Protein AF-A0A855KRM6-F1 (afdb_monomer)

Nearest PDB structures (foldseek):
  4jnf-assembly1_A  TM=6.018E-01  e=4.214E+00  Escherichia coli K-12
  6ymh-assembly1_AAA  TM=3.438E-01  e=5.563E+00  Escherichia coli K-12

Radius of gyration: 12.78 Å; Cα contacts (8 Å, |Δi|>4): 133; chains: 1; bounding box: 30×26×31 Å

pLDDT: mean 87.88, std 9.04, range [53.09, 97.69]

Structure (mmCIF, N/CA/C/O backbone):
data_AF-A0A855KRM6-F1
#
_entry.id   AF-A0A855KRM6-F1
#
loop_
_atom_site.group_PDB
_atom_site.id
_atom_site.type_symbol
_atom_si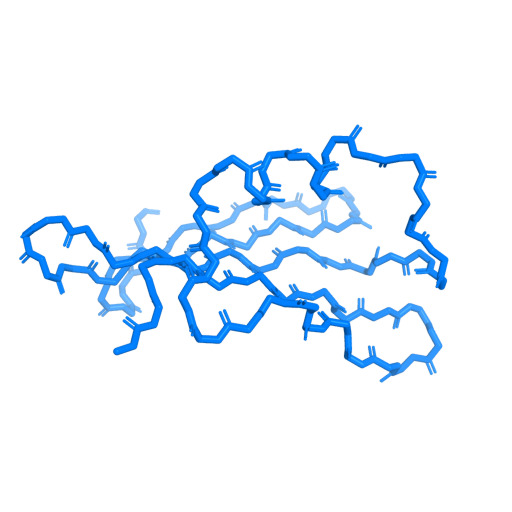te.label_atom_id
_atom_site.label_alt_id
_atom_site.label_comp_id
_atom_site.label_asym_id
_atom_site.label_entity_id
_atom_site.label_seq_id
_atom_site.pdbx_PDB_ins_code
_atom_site.Cartn_x
_atom_site.Cartn_y
_atom_site.Cartn_z
_atom_site.occupancy
_atom_site.B_iso_or_equiv
_atom_site.auth_seq_id
_atom_site.auth_comp_id
_atom_site.auth_asym_id
_atom_site.auth_atom_id
_atom_site.pdbx_PDB_model_num
ATOM 1 N N . MET A 1 1 ? -9.669 -7.122 9.689 1.00 53.09 1 MET A N 1
ATOM 2 C CA . MET A 1 1 ? -8.728 -6.742 8.613 1.00 53.09 1 MET A CA 1
ATOM 3 C C . MET A 1 1 ? -7.448 -6.250 9.268 1.00 53.09 1 MET A C 1
ATOM 5 O O . MET A 1 1 ? -7.571 -5.666 10.341 1.00 53.09 1 MET A O 1
ATOM 9 N N . PRO A 1 2 ? -6.262 -6.519 8.697 1.00 58.72 2 PRO A N 1
ATOM 10 C CA . PRO A 1 2 ? -5.015 -5.926 9.179 1.00 58.72 2 PRO A CA 1
ATOM 11 C C . PRO A 1 2 ? -5.113 -4.393 9.198 1.00 58.72 2 PRO A C 1
ATOM 13 O O . PRO A 1 2 ? -5.798 -3.796 8.365 1.00 58.72 2 PRO A O 1
ATOM 16 N N . ILE A 1 3 ? -4.466 -3.771 10.186 1.00 83.19 3 ILE A N 1
ATOM 17 C CA . ILE A 1 3 ? -4.514 -2.317 10.420 1.00 83.19 3 ILE A CA 1
ATOM 18 C C . ILE A 1 3 ? -3.864 -1.567 9.255 1.00 83.19 3 ILE A C 1
ATOM 20 O O . ILE A 1 3 ? -4.315 -0.479 8.905 1.00 83.19 3 ILE A O 1
ATOM 24 N N . ILE A 1 4 ? -2.855 -2.168 8.624 1.00 87.38 4 ILE A N 1
ATOM 25 C CA . ILE A 1 4 ? -2.155 -1.637 7.459 1.00 87.38 4 ILE A CA 1
ATOM 26 C C . ILE A 1 4 ? -2.067 -2.739 6.402 1.00 87.38 4 ILE A C 1
ATOM 28 O O . ILE A 1 4 ? -1.762 -3.883 6.721 1.00 87.38 4 ILE A O 1
ATOM 32 N N . THR A 1 5 ? -2.329 -2.390 5.145 1.00 89.44 5 THR A N 1
ATOM 33 C CA . THR A 1 5 ? -2.021 -3.234 3.980 1.00 89.44 5 THR A CA 1
ATOM 34 C C . THR A 1 5 ? -1.206 -2.434 2.982 1.00 89.44 5 THR A C 1
ATOM 36 O O . THR A 1 5 ? -1.378 -1.212 2.867 1.00 89.44 5 THR A O 1
ATOM 39 N N . LEU A 1 6 ? -0.328 -3.131 2.269 1.00 89.19 6 LEU A N 1
ATOM 40 C CA . LEU A 1 6 ? 0.572 -2.548 1.295 1.00 89.19 6 LEU A CA 1
ATOM 41 C C . LEU A 1 6 ? 0.501 -3.356 0.013 1.00 89.19 6 LEU A C 1
ATOM 43 O O . LEU A 1 6 ? 0.784 -4.544 0.01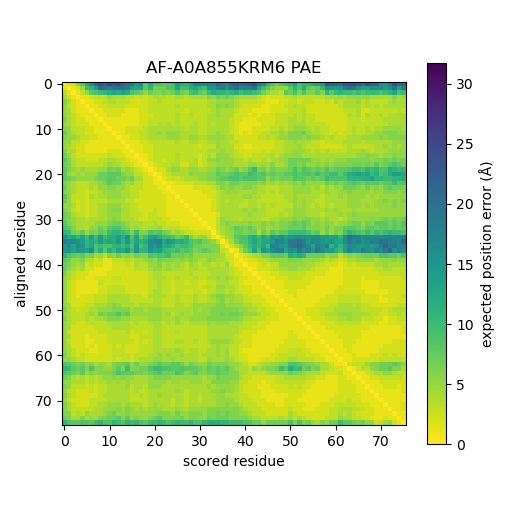4 1.00 89.19 6 LEU A O 1
ATOM 47 N N . ALA A 1 7 ? 0.159 -2.683 -1.075 1.00 91.44 7 ALA A N 1
ATOM 48 C CA . ALA A 1 7 ? 0.124 -3.291 -2.388 1.00 91.44 7 ALA A CA 1
ATOM 49 C C . ALA A 1 7 ? 0.945 -2.454 -3.366 1.00 91.44 7 ALA A C 1
ATOM 51 O O . ALA A 1 7 ? 0.823 -1.224 -3.404 1.00 91.44 7 ALA A O 1
ATOM 52 N N . ALA A 1 8 ? 1.746 -3.123 -4.185 1.00 91.00 8 ALA A N 1
ATOM 53 C CA . ALA A 1 8 ? 2.532 -2.493 -5.227 1.00 91.00 8 ALA A CA 1
ATOM 54 C C . ALA A 1 8 ? 2.394 -3.274 -6.544 1.00 91.00 8 ALA A C 1
ATOM 56 O O . ALA A 1 8 ? 2.905 -4.388 -6.660 1.00 91.00 8 ALA A O 1
ATOM 57 N N . PRO A 1 9 ? 1.702 -2.729 -7.559 1.00 91.75 9 PRO A N 1
ATOM 58 C CA . PRO A 1 9 ? 1.745 -3.305 -8.897 1.00 91.75 9 PRO A CA 1
ATOM 59 C C . PRO A 1 9 ? 3.135 -3.097 -9.504 1.00 91.75 9 PRO A C 1
ATOM 61 O O . PRO A 1 9 ? 3.644 -1.972 -9.541 1.00 91.75 9 PRO A O 1
ATOM 64 N N . LEU A 1 10 ? 3.745 -4.167 -9.996 1.00 92.25 10 LEU A N 1
ATOM 65 C CA . LEU A 1 10 ? 5.109 -4.186 -10.510 1.00 92.25 10 LEU A CA 1
ATOM 66 C C . LEU A 1 10 ? 5.149 -3.997 -12.030 1.00 92.25 10 LEU A C 1
ATOM 68 O O . LEU A 1 10 ? 4.172 -4.235 -12.741 1.00 92.25 10 LEU A O 1
ATOM 72 N N . VAL A 1 11 ? 6.306 -3.580 -12.551 1.00 92.12 11 VAL A N 1
ATOM 73 C CA . VAL A 1 11 ? 6.501 -3.328 -13.996 1.00 92.12 11 VAL A CA 1
ATOM 74 C C . VAL A 1 11 ? 6.289 -4.559 -14.885 1.00 92.12 11 VAL A C 1
ATOM 76 O O . VAL A 1 11 ? 6.046 -4.406 -16.078 1.00 92.12 11 VAL A O 1
ATOM 79 N N . ASN A 1 12 ? 6.376 -5.770 -14.331 1.00 91.94 12 ASN A N 1
ATOM 80 C CA . ASN A 1 12 ? 6.143 -7.021 -15.055 1.00 91.94 12 ASN A CA 1
ATOM 81 C C . ASN A 1 12 ? 4.668 -7.471 -15.046 1.00 91.94 12 ASN A C 1
ATOM 83 O O . ASN A 1 12 ? 4.360 -8.512 -15.617 1.00 91.94 12 ASN A O 1
ATOM 87 N N . GLY A 1 13 ? 3.770 -6.699 -14.426 1.00 92.19 13 GLY A N 1
ATOM 88 C CA . GLY A 1 13 ? 2.346 -7.015 -14.314 1.00 92.19 13 GLY A CA 1
ATOM 89 C C . GLY A 1 13 ? 1.956 -7.758 -13.035 1.00 92.19 13 GLY A C 1
ATOM 90 O O . GLY A 1 13 ? 0.760 -7.899 -12.779 1.00 92.19 13 GLY A O 1
ATOM 91 N N . ASP A 1 14 ? 2.922 -8.179 -12.215 1.00 93.06 14 ASP A N 1
ATOM 92 C CA . ASP A 1 14 ? 2.633 -8.827 -10.938 1.00 93.06 14 ASP A CA 1
ATOM 93 C C . ASP A 1 14 ? 2.084 -7.828 -9.912 1.00 93.06 14 ASP A C 1
ATOM 95 O O . ASP A 1 14 ? 2.383 -6.630 -9.941 1.00 93.06 14 ASP A O 1
ATOM 99 N N . LEU A 1 15 ? 1.298 -8.338 -8.963 1.00 91.69 15 LEU A N 1
ATOM 100 C CA . LEU A 1 15 ? 0.896 -7.600 -7.773 1.00 91.69 15 LEU A CA 1
ATOM 101 C C . LEU A 1 15 ? 1.724 -8.085 -6.587 1.00 91.69 15 LEU A C 1
ATOM 103 O O . LEU A 1 15 ? 1.617 -9.240 -6.182 1.00 91.69 15 LEU A O 1
ATOM 107 N N . TRP A 1 16 ? 2.516 -7.186 -6.017 1.00 89.19 16 TRP A N 1
ATOM 108 C CA . TRP A 1 16 ? 3.237 -7.443 -4.783 1.00 89.19 16 TRP A CA 1
ATOM 109 C C . TRP A 1 16 ? 2.395 -6.998 -3.584 1.00 89.19 16 TRP A C 1
ATOM 111 O O . TRP A 1 16 ? 2.137 -5.806 -3.420 1.00 89.19 16 TRP A O 1
ATOM 121 N N . ASP A 1 17 ? 1.947 -7.960 -2.777 1.00 89.38 17 ASP A N 1
ATOM 122 C CA . ASP A 1 17 ? 1.176 -7.766 -1.538 1.00 89.38 17 ASP A CA 1
ATOM 123 C C . ASP A 1 17 ? 1.771 -8.675 -0.446 1.00 89.38 17 ASP A C 1
ATOM 125 O O . ASP A 1 17 ? 1.322 -9.805 -0.254 1.00 89.38 17 ASP A O 1
ATOM 129 N N . PRO A 1 18 ? 2.888 -8.258 0.172 1.00 86.25 18 PRO A N 1
ATOM 130 C CA . PRO A 1 18 ? 3.726 -9.128 1.002 1.00 86.25 18 PRO A CA 1
ATOM 131 C C . PRO A 1 18 ? 3.284 -9.196 2.469 1.00 86.25 18 PRO A C 1
ATOM 133 O O . PRO A 1 18 ? 3.925 -9.885 3.260 1.00 86.25 18 PRO A O 1
ATOM 136 N N . LEU A 1 19 ? 2.268 -8.424 2.864 1.00 86.62 19 LEU A N 1
ATOM 137 C CA . LEU A 1 19 ? 1.876 -8.302 4.263 1.00 86.62 19 LEU A CA 1
ATOM 138 C C . LEU A 1 19 ? 0.718 -9.240 4.582 1.00 86.62 19 LEU A C 1
ATOM 140 O O . LEU A 1 19 ? -0.395 -9.081 4.084 1.00 86.62 19 LEU A O 1
ATOM 144 N N . ASP A 1 20 ? 0.969 -10.167 5.499 1.00 82.75 20 ASP A N 1
ATOM 145 C CA . ASP A 1 20 ? -0.062 -11.058 6.008 1.00 82.75 20 ASP A CA 1
ATOM 146 C C . ASP A 1 20 ? -1.032 -10.354 6.971 1.00 82.75 20 ASP A C 1
ATOM 148 O O . ASP A 1 20 ? -0.784 -9.276 7.531 1.00 82.75 20 ASP A O 1
ATOM 152 N N . ALA A 1 21 ? -2.168 -11.013 7.212 1.00 75.31 21 ALA A N 1
ATOM 153 C CA . ALA A 1 21 ? -3.148 -10.578 8.194 1.00 75.31 21 ALA A CA 1
ATOM 154 C C . ALA A 1 21 ? -2.539 -10.590 9.609 1.00 75.31 21 ALA A C 1
ATOM 156 O O . ALA A 1 21 ? -2.470 -11.630 10.257 1.00 75.31 21 ALA A O 1
ATOM 157 N N . GLY A 1 22 ? -2.139 -9.414 10.096 1.00 76.75 22 GLY A N 1
ATOM 158 C CA . GLY A 1 22 ? -1.542 -9.243 11.425 1.00 76.75 22 GLY A CA 1
ATOM 159 C C . GLY A 1 22 ? -0.168 -8.578 11.428 1.00 76.75 22 GLY A C 1
ATOM 160 O O . GLY A 1 22 ? 0.379 -8.399 12.511 1.00 76.75 22 GLY A O 1
ATOM 161 N N . ALA A 1 23 ? 0.361 -8.188 10.261 1.00 84.00 23 ALA A N 1
ATOM 162 C CA . ALA A 1 23 ? 1.592 -7.407 10.172 1.00 84.00 23 ALA A CA 1
ATOM 163 C C . ALA A 1 23 ? 1.560 -6.182 11.102 1.00 84.00 23 ALA A C 1
ATOM 165 O O . ALA A 1 23 ? 0.568 -5.441 11.165 1.00 84.00 23 ALA A O 1
ATOM 166 N N . SER A 1 24 ? 2.656 -5.981 11.827 1.00 85.56 24 SER A N 1
ATOM 167 C CA . SER A 1 24 ? 2.852 -4.833 12.702 1.00 85.56 24 SER A CA 1
ATOM 168 C C . SER A 1 24 ? 3.297 -3.603 11.907 1.00 85.56 24 SER A C 1
ATOM 170 O O . SER A 1 24 ? 3.763 -3.693 10.771 1.00 85.56 24 SER A O 1
ATOM 172 N N . CYS A 1 25 ? 3.203 -2.420 12.519 1.00 83.56 25 CYS A N 1
ATOM 173 C CA . CYS A 1 25 ? 3.785 -1.212 11.932 1.00 83.56 25 CYS A CA 1
ATOM 174 C C . CYS A 1 25 ? 5.309 -1.331 11.744 1.00 83.56 25 CYS A C 1
ATOM 176 O O . CYS A 1 25 ? 5.851 -0.711 10.834 1.00 83.56 25 CYS A O 1
ATOM 178 N N . GLU A 1 26 ? 5.994 -2.114 12.583 1.00 86.81 26 GLU A N 1
ATOM 179 C CA . GLU A 1 26 ? 7.434 -2.362 12.465 1.00 86.81 26 GLU A CA 1
ATOM 180 C C . GLU A 1 26 ? 7.753 -3.170 11.202 1.00 86.81 26 GLU A C 1
ATOM 182 O O . GLU A 1 26 ? 8.622 -2.759 10.435 1.00 86.81 26 GLU A O 1
ATOM 187 N N . ASP A 1 27 ? 6.983 -4.228 10.924 1.00 86.12 27 ASP A N 1
ATOM 188 C CA . ASP A 1 27 ? 7.128 -5.039 9.705 1.00 86.12 27 ASP A CA 1
ATOM 189 C C . ASP A 1 27 ? 6.956 -4.180 8.447 1.00 86.12 27 ASP A C 1
ATOM 191 O O . ASP A 1 27 ? 7.735 -4.277 7.500 1.00 86.12 27 ASP A O 1
ATOM 195 N N . VAL A 1 28 ? 5.966 -3.281 8.456 1.00 85.62 28 VAL A N 1
ATOM 196 C CA . VAL A 1 28 ? 5.713 -2.338 7.356 1.00 85.62 28 VAL A CA 1
ATOM 197 C C . VAL A 1 28 ? 6.914 -1.419 7.130 1.00 85.62 28 VAL A C 1
ATOM 199 O O . VAL A 1 28 ? 7.335 -1.227 5.990 1.00 85.62 28 VAL A O 1
ATOM 202 N N . VAL A 1 29 ? 7.463 -0.832 8.197 1.00 84.06 29 VAL A N 1
ATOM 203 C CA . VAL A 1 29 ? 8.608 0.087 8.099 1.00 84.06 29 VAL A CA 1
ATOM 204 C C . VAL A 1 29 ? 9.855 -0.652 7.625 1.00 84.06 29 VAL A C 1
ATOM 206 O O . VAL A 1 29 ? 10.527 -0.169 6.715 1.00 84.06 29 VAL A O 1
ATOM 209 N N . ALA A 1 30 ? 10.144 -1.822 8.197 1.00 85.69 30 ALA A N 1
ATOM 210 C CA . ALA A 1 30 ? 11.280 -2.651 7.805 1.00 85.69 30 ALA A CA 1
ATOM 211 C C . ALA A 1 30 ? 11.203 -3.059 6.327 1.00 85.69 30 ALA A C 1
ATOM 213 O O . ALA A 1 30 ? 12.211 -3.045 5.625 1.00 85.69 30 ALA A O 1
ATOM 214 N N . LEU A 1 31 ? 9.999 -3.367 5.847 1.00 84.44 31 LEU A N 1
ATOM 215 C CA . LEU A 1 31 ? 9.744 -3.737 4.465 1.00 84.44 31 LEU A CA 1
ATOM 216 C C . LEU A 1 31 ? 9.899 -2.555 3.492 1.00 84.44 31 LEU A C 1
ATOM 218 O O . LEU A 1 31 ? 10.615 -2.675 2.504 1.00 84.44 31 LEU A O 1
ATOM 222 N N . ILE A 1 32 ? 9.228 -1.422 3.743 1.00 79.06 32 ILE A N 1
ATOM 223 C CA . ILE A 1 32 ? 9.233 -0.257 2.833 1.00 79.06 32 ILE A CA 1
ATOM 224 C C . ILE A 1 32 ? 10.620 0.378 2.747 1.00 79.06 32 ILE A C 1
ATOM 226 O O . ILE A 1 32 ? 11.037 0.817 1.677 1.00 79.06 32 ILE A O 1
ATOM 230 N N . CYS A 1 33 ? 11.311 0.466 3.881 1.00 80.81 33 CYS A N 1
ATOM 231 C CA . CYS A 1 33 ? 12.647 1.045 3.962 1.00 80.81 33 CYS A CA 1
ATOM 232 C C . CYS A 1 33 ? 13.752 0.010 3.687 1.00 80.81 33 CYS A C 1
ATOM 234 O O . CYS A 1 33 ? 14.931 0.349 3.784 1.00 80.81 33 CYS A O 1
ATOM 236 N N . GLY A 1 34 ? 13.378 -1.239 3.392 1.00 79.06 34 GLY A N 1
ATOM 237 C CA . GLY A 1 34 ? 14.286 -2.328 3.053 1.00 79.06 34 GLY A CA 1
ATOM 238 C C . GLY A 1 34 ? 14.780 -2.261 1.605 1.00 79.06 34 GLY A C 1
ATOM 239 O O . GLY A 1 34 ? 14.155 -1.660 0.736 1.00 79.06 34 GLY A O 1
ATOM 240 N N . ASP A 1 35 ? 15.923 -2.895 1.349 1.00 64.75 35 ASP A N 1
ATOM 241 C CA . ASP A 1 35 ? 16.725 -2.714 0.126 1.00 64.75 35 ASP A CA 1
ATOM 242 C C . ASP A 1 35 ? 16.264 -3.549 -1.092 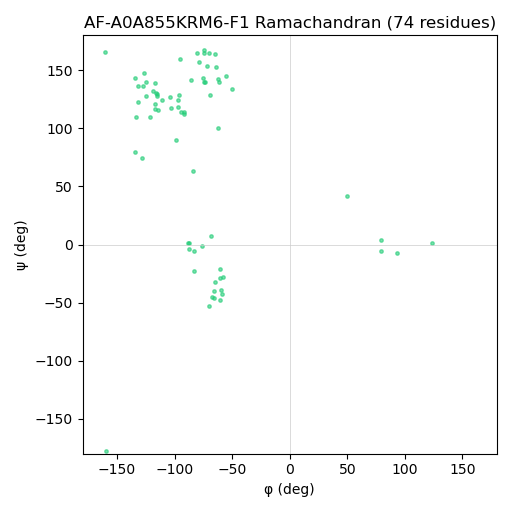1.00 64.75 35 ASP A C 1
ATOM 244 O O . ASP A 1 35 ? 16.808 -3.391 -2.180 1.00 64.75 35 ASP A O 1
ATOM 248 N N . ASP A 1 36 ? 15.272 -4.444 -0.970 1.00 64.25 36 ASP A N 1
ATOM 249 C CA . ASP A 1 36 ? 14.999 -5.426 -2.038 1.00 64.25 36 ASP A CA 1
ATOM 250 C C . ASP A 1 36 ? 13.537 -5.486 -2.510 1.00 64.25 36 ASP A C 1
ATOM 252 O O . ASP A 1 36 ? 12.801 -6.435 -2.240 1.00 64.25 36 ASP A O 1
ATOM 256 N N . LEU A 1 37 ? 13.130 -4.473 -3.284 1.00 64.38 37 LEU A N 1
ATOM 257 C CA . LEU A 1 37 ? 11.929 -4.529 -4.125 1.00 64.38 37 LEU A CA 1
ATOM 258 C C . LEU A 1 37 ? 12.322 -4.844 -5.576 1.00 64.38 37 LEU A C 1
ATOM 260 O O . LEU A 1 37 ? 12.570 -3.941 -6.378 1.00 64.38 37 LEU A O 1
ATOM 264 N N . ARG A 1 38 ? 12.385 -6.130 -5.939 1.00 72.00 38 ARG A N 1
ATOM 265 C CA . ARG A 1 38 ? 12.550 -6.581 -7.334 1.00 72.00 38 ARG A CA 1
ATOM 266 C C . ARG A 1 38 ? 11.347 -7.424 -7.767 1.00 72.00 38 ARG A C 1
ATOM 268 O O . ARG A 1 38 ? 11.045 -8.390 -7.067 1.00 72.00 38 ARG A O 1
ATOM 275 N N . PRO A 1 39 ? 10.739 -7.183 -8.950 1.00 80.00 39 PRO A N 1
ATOM 276 C CA . PRO A 1 39 ? 10.869 -6.038 -9.878 1.00 80.00 39 PRO A CA 1
ATOM 277 C C . PRO A 1 39 ? 10.382 -4.677 -9.329 1.00 80.00 39 PRO A C 1
ATOM 279 O O . PRO A 1 39 ? 9.627 -4.656 -8.362 1.00 80.00 39 PRO A O 1
ATOM 282 N N . PRO A 1 40 ? 10.749 -3.535 -9.955 1.00 85.44 40 PRO A N 1
ATOM 283 C CA . PRO A 1 40 ? 10.350 -2.214 -9.470 1.00 85.44 40 PRO A CA 1
ATOM 284 C C . PRO A 1 40 ? 8.825 -2.000 -9.442 1.00 85.44 40 PRO A C 1
ATOM 286 O O . PRO A 1 40 ? 8.135 -2.358 -10.407 1.00 85.44 40 PRO A O 1
ATOM 289 N N . PRO A 1 41 ? 8.287 -1.352 -8.396 1.00 88.19 41 PRO A N 1
ATOM 290 C CA . PRO A 1 41 ? 6.877 -0.993 -8.329 1.00 88.19 41 PRO A CA 1
ATOM 291 C C . PRO A 1 41 ? 6.546 0.196 -9.244 1.00 88.19 41 PRO A C 1
ATOM 293 O O . PRO A 1 41 ? 7.291 1.171 -9.322 1.00 88.19 41 PRO A O 1
ATOM 296 N N . THR A 1 42 ? 5.395 0.150 -9.916 1.00 92.81 42 THR A N 1
ATOM 297 C CA . THR A 1 42 ? 4.834 1.263 -10.715 1.00 92.81 42 THR A CA 1
ATOM 298 C C . THR A 1 42 ? 4.056 2.264 -9.857 1.00 92.81 42 THR A C 1
ATOM 300 O O . THR A 1 42 ? 3.888 3.429 -10.221 1.00 92.81 42 THR A O 1
ATOM 303 N N . SER A 1 43 ? 3.576 1.821 -8.698 1.00 92.31 43 SER A N 1
ATOM 304 C CA . SER A 1 43 ? 2.960 2.656 -7.672 1.00 92.31 43 SER A CA 1
ATOM 305 C C . SER A 1 43 ? 2.967 1.934 -6.329 1.0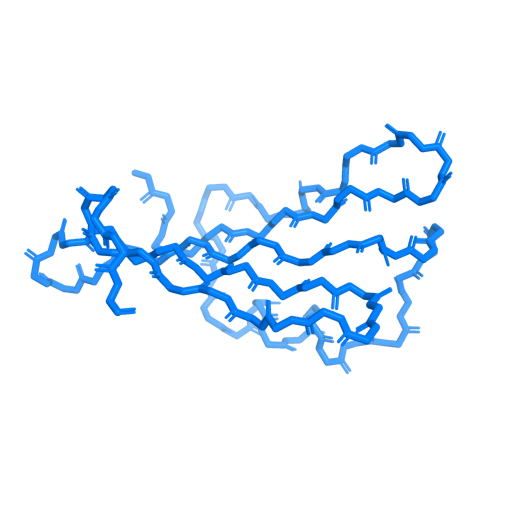0 92.31 43 SER A C 1
ATOM 307 O O . SER A 1 43 ? 3.180 0.725 -6.269 1.00 92.31 43 SER A O 1
ATOM 309 N N . LEU A 1 44 ? 2.710 2.689 -5.268 1.00 91.12 44 LEU A N 1
ATOM 310 C CA . LEU A 1 44 ? 2.468 2.182 -3.929 1.00 91.12 44 LEU A CA 1
ATOM 311 C C . LEU A 1 44 ? 1.045 2.537 -3.505 1.00 91.12 44 LEU A C 1
ATOM 313 O O . LEU A 1 44 ? 0.636 3.698 -3.606 1.00 91.12 44 LEU A O 1
ATOM 317 N N . VAL A 1 45 ? 0.303 1.550 -3.014 1.00 93.38 45 VAL A N 1
ATOM 318 C CA . VAL A 1 45 ? -1.003 1.739 -2.383 1.00 93.38 45 VAL A CA 1
ATOM 319 C C . VAL A 1 45 ? -0.898 1.293 -0.936 1.00 93.38 45 VAL A C 1
ATOM 321 O O . VAL A 1 45 ? -0.665 0.120 -0.656 1.00 93.38 45 VAL A O 1
ATOM 324 N N . ILE A 1 46 ? -1.097 2.237 -0.022 1.00 92.25 46 ILE A N 1
ATOM 325 C CA . ILE A 1 46 ? -1.115 1.992 1.417 1.00 92.25 46 ILE A CA 1
ATOM 326 C C . ILE A 1 46 ? -2.548 2.188 1.887 1.00 92.25 46 ILE A C 1
ATOM 328 O O . ILE A 1 46 ? -3.128 3.256 1.673 1.00 92.25 46 ILE A O 1
ATOM 332 N N . LYS A 1 47 ? -3.121 1.178 2.540 1.00 92.81 47 LYS A N 1
ATOM 333 C CA . LYS A 1 47 ? -4.413 1.322 3.216 1.00 92.81 47 LYS A CA 1
ATOM 334 C C . LYS A 1 47 ? -4.232 1.153 4.708 1.00 92.81 47 LYS A C 1
ATOM 336 O O . LYS A 1 47 ? -3.650 0.163 5.138 1.00 92.81 47 LYS A O 1
ATOM 341 N N . VAL A 1 48 ? -4.766 2.098 5.470 1.00 91.62 48 VAL A N 1
ATOM 342 C CA . VAL A 1 48 ? -4.699 2.128 6.930 1.00 91.62 48 VAL A CA 1
ATOM 343 C C . VAL A 1 48 ? -6.109 2.217 7.493 1.00 91.62 48 VAL A C 1
ATOM 345 O O . VAL A 1 48 ? -6.870 3.106 7.114 1.00 91.62 48 VAL A O 1
ATOM 348 N N . THR A 1 49 ? -6.449 1.319 8.413 1.00 91.69 49 THR A N 1
ATOM 349 C CA . THR A 1 49 ? -7.641 1.456 9.256 1.00 91.69 49 THR A CA 1
ATOM 350 C C . THR A 1 49 ? -7.230 2.167 10.539 1.00 91.69 49 THR A C 1
ATOM 352 O O . THR A 1 49 ? -6.429 1.641 11.306 1.00 91.69 49 THR A O 1
ATOM 355 N N . THR A 1 50 ? -7.733 3.377 10.764 1.00 89.94 50 THR A N 1
ATOM 356 C CA . THR A 1 50 ? -7.404 4.165 11.962 1.00 89.94 50 THR A CA 1
ATOM 357 C C . THR A 1 50 ? -8.105 3.615 13.206 1.00 89.94 50 THR A C 1
ATOM 359 O O . THR A 1 50 ? -9.068 2.858 13.106 1.00 89.94 50 THR A O 1
ATOM 362 N N . GLU A 1 51 ? -7.702 4.071 14.395 1.00 87.62 51 GLU A N 1
ATOM 363 C CA . GLU A 1 51 ? -8.401 3.758 15.656 1.00 87.62 51 GLU A CA 1
ATOM 364 C C . GLU A 1 51 ? -9.874 4.198 15.648 1.00 87.62 51 GLU A C 1
ATOM 366 O O . GLU A 1 51 ? -10.723 3.585 16.287 1.00 87.62 51 GLU A O 1
ATOM 371 N N . SER A 1 52 ? -10.198 5.239 14.874 1.00 90.88 52 SER A N 1
ATOM 372 C CA . SER A 1 52 ? -11.578 5.686 14.652 1.00 90.88 52 SER A CA 1
ATOM 373 C C . SER A 1 52 ? -12.373 4.805 13.679 1.00 90.88 52 SER A C 1
ATOM 375 O O . SER A 1 52 ? -13.538 5.096 13.417 1.00 90.88 52 SER A O 1
ATOM 377 N N . GLY A 1 53 ? -11.760 3.758 13.121 1.00 91.19 53 GLY A N 1
ATOM 378 C CA . GLY A 1 53 ? -12.365 2.844 12.154 1.00 91.19 53 GLY A CA 1
ATOM 379 C C . GLY A 1 53 ? -12.430 3.377 10.722 1.00 91.19 53 GLY A C 1
ATOM 380 O O . GLY A 1 53 ? -12.978 2.697 9.857 1.00 91.19 53 GLY A O 1
ATOM 381 N N . LYS A 1 54 ? -11.880 4.568 10.447 1.00 92.88 54 LYS A N 1
ATOM 382 C CA . LYS A 1 54 ? -11.850 5.134 9.092 1.00 92.88 54 LYS A CA 1
ATOM 383 C C . LYS A 1 54 ? -10.799 4.442 8.239 1.00 92.88 54 LYS A C 1
ATOM 385 O O . LYS A 1 54 ? -9.699 4.157 8.714 1.00 92.88 54 LYS A O 1
ATOM 390 N N . LEU A 1 55 ? -11.116 4.252 6.961 1.00 94.69 55 LEU A N 1
ATOM 391 C CA . LEU A 1 55 ? -10.175 3.725 5.981 1.00 94.69 55 LEU A CA 1
ATOM 392 C C . LEU A 1 55 ? -9.483 4.877 5.255 1.00 94.69 55 LEU A C 1
ATOM 394 O O . LEU A 1 55 ? -10.108 5.608 4.485 1.00 94.69 55 LEU A O 1
ATOM 398 N N . VAL A 1 56 ? -8.180 5.007 5.471 1.00 95.50 56 VAL A N 1
ATOM 399 C CA . VAL A 1 56 ? -7.310 5.917 4.727 1.00 95.50 56 VAL A CA 1
ATOM 400 C C . VAL A 1 56 ? -6.621 5.129 3.622 1.00 95.50 56 VAL A C 1
ATOM 402 O O . VAL A 1 56 ? -5.953 4.138 3.894 1.00 95.50 56 VAL A O 1
ATOM 405 N N . GLU A 1 57 ? -6.760 5.571 2.378 1.00 96.00 57 GLU A N 1
ATOM 406 C CA . GLU A 1 57 ? -6.047 5.027 1.224 1.00 96.00 57 GLU A CA 1
ATOM 407 C C . GLU A 1 57 ? -5.112 6.099 0.665 1.00 96.00 57 GLU A C 1
ATOM 409 O O . GLU A 1 57 ? -5.562 7.135 0.173 1.00 96.00 57 GLU A O 1
ATOM 414 N N . LEU A 1 58 ? -3.809 5.844 0.731 1.00 95.69 58 LEU A N 1
ATOM 415 C CA . LEU A 1 58 ? -2.765 6.661 0.128 1.00 95.69 58 LEU A CA 1
ATOM 416 C C . LEU A 1 58 ? -2.259 5.957 -1.130 1.00 95.69 58 LEU A C 1
ATOM 418 O O . LEU A 1 58 ? -1.855 4.796 -1.083 1.00 95.69 58 LEU A O 1
ATOM 422 N N . ARG A 1 59 ? -2.260 6.668 -2.257 1.00 95.44 59 ARG A N 1
ATOM 423 C CA . ARG A 1 59 ? -1.654 6.203 -3.509 1.00 95.44 59 ARG A CA 1
ATOM 424 C C . ARG A 1 59 ? -0.496 7.105 -3.886 1.00 95.44 59 ARG A C 1
ATOM 426 O O . ARG A 1 59 ? -0.677 8.319 -3.992 1.00 95.44 59 ARG A O 1
ATOM 433 N N . ILE A 1 60 ? 0.661 6.507 -4.135 1.00 95.00 60 ILE A N 1
ATOM 434 C CA . ILE A 1 60 ? 1.879 7.196 -4.560 1.00 95.00 60 ILE A CA 1
ATOM 435 C C . ILE A 1 60 ? 2.303 6.601 -5.907 1.00 95.00 60 ILE A C 1
ATOM 437 O O . 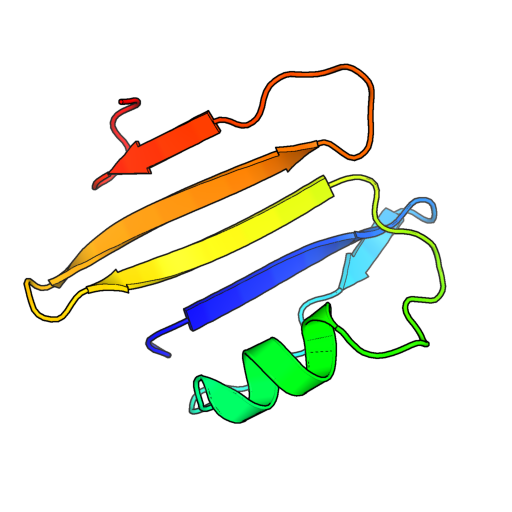ILE A 1 60 ? 2.697 5.436 -5.956 1.00 95.00 60 ILE A O 1
ATOM 441 N N . PRO A 1 61 ? 2.195 7.340 -7.021 1.00 95.12 61 PRO A N 1
ATOM 442 C CA . PRO A 1 61 ? 2.677 6.847 -8.305 1.00 95.12 61 PRO A CA 1
ATOM 443 C C . PRO A 1 61 ? 4.212 6.886 -8.357 1.00 95.12 61 PRO A C 1
ATOM 445 O O . PRO A 1 61 ? 4.813 7.875 -7.946 1.00 95.12 61 PRO A O 1
ATOM 448 N N . ASN A 1 62 ? 4.852 5.860 -8.931 1.00 91.50 62 ASN A N 1
ATOM 449 C CA . ASN A 1 62 ? 6.286 5.891 -9.247 1.00 91.50 62 ASN A CA 1
ATOM 450 C C . ASN A 1 62 ? 6.508 6.585 -10.603 1.00 91.50 62 ASN A C 1
ATOM 452 O O . ASN A 1 62 ? 6.873 5.977 -11.606 1.00 91.50 62 ASN A O 1
ATOM 456 N N . SER A 1 63 ? 6.143 7.863 -10.660 1.00 91.25 63 SER A N 1
ATOM 457 C CA . SER A 1 63 ? 6.270 8.732 -11.832 1.00 91.25 63 SER A CA 1
ATOM 458 C C . SER A 1 63 ? 6.231 10.196 -11.382 1.00 91.25 63 SER A C 1
ATOM 460 O O . SER A 1 63 ? 6.076 10.477 -10.198 1.00 91.25 63 SER A O 1
ATOM 462 N N . GLY A 1 64 ? 6.283 11.151 -12.316 1.00 90.88 64 GLY A N 1
ATOM 463 C CA . GLY A 1 64 ? 6.066 12.575 -12.011 1.00 90.88 64 GLY A CA 1
ATOM 464 C C . GLY A 1 64 ? 4.631 12.949 -11.591 1.00 90.88 64 GLY A C 1
ATOM 465 O O . GLY A 1 64 ? 4.315 14.134 -11.500 1.00 90.88 64 GLY A O 1
ATOM 466 N N . GLY A 1 65 ? 3.738 11.971 -11.394 1.00 93.25 65 GLY A N 1
ATOM 467 C CA . GLY A 1 65 ? 2.365 12.189 -10.939 1.00 93.25 65 GLY A CA 1
ATOM 468 C C . GLY A 1 65 ? 2.265 12.641 -9.477 1.00 93.25 65 GLY A C 1
ATOM 469 O O . GLY A 1 65 ? 3.200 12.515 -8.692 1.00 93.25 65 GLY A O 1
ATOM 470 N N . LYS A 1 66 ? 1.092 13.156 -9.090 1.00 95.88 66 LYS A N 1
ATOM 471 C CA . LYS A 1 66 ? 0.811 13.552 -7.700 1.00 95.88 66 LYS A CA 1
ATOM 472 C C . LYS A 1 66 ? 0.319 12.359 -6.886 1.00 95.88 66 LYS A C 1
ATOM 474 O O . LYS A 1 66 ? -0.486 11.566 -7.375 1.00 95.88 66 LYS A O 1
ATOM 479 N N . ALA A 1 67 ? 0.750 12.281 -5.630 1.00 96.62 67 ALA A N 1
ATOM 480 C CA . ALA A 1 67 ? 0.124 11.397 -4.657 1.00 96.62 67 ALA A CA 1
ATOM 481 C C . ALA A 1 67 ? -1.335 11.818 -4.404 1.00 96.62 67 ALA A C 1
ATOM 483 O O . ALA A 1 67 ? -1.690 12.990 -4.546 1.00 96.62 67 ALA A O 1
ATOM 484 N N . SER A 1 68 ? -2.175 10.860 -4.020 1.00 96.81 68 SER A N 1
ATOM 485 C CA . SER A 1 68 ? -3.581 11.106 -3.687 1.00 96.81 68 SER A CA 1
ATOM 486 C C . SER A 1 68 ? -3.976 10.388 -2.408 1.00 96.81 68 SER A C 1
ATOM 488 O O . SER A 1 68 ? -3.569 9.243 -2.202 1.00 96.81 68 SER A O 1
ATOM 490 N N . VAL A 1 69 ? -4.825 11.029 -1.608 1.00 97.56 69 VAL A N 1
ATOM 491 C CA . VAL A 1 69 ? -5.391 10.460 -0.383 1.00 97.56 69 VAL A CA 1
ATOM 492 C C . VAL A 1 69 ? -6.901 10.347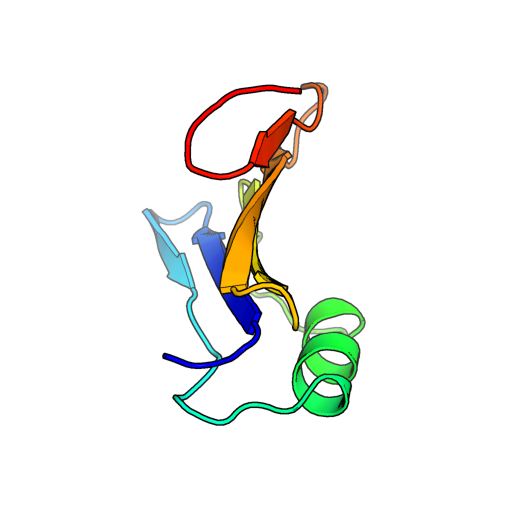 -0.528 1.00 97.56 69 VAL A C 1
ATOM 494 O O . VAL A 1 69 ? -7.556 11.255 -1.043 1.00 97.56 69 VAL A O 1
ATOM 497 N N . ARG A 1 70 ? -7.456 9.234 -0.053 1.00 97.69 70 ARG A N 1
ATOM 498 C CA . ARG A 1 70 ? -8.893 9.055 0.142 1.00 97.69 70 ARG A CA 1
ATOM 499 C C . ARG A 1 70 ? -9.179 8.649 1.579 1.00 97.69 70 ARG A C 1
ATOM 501 O O . ARG A 1 70 ? -8.468 7.817 2.130 1.00 97.69 70 ARG A O 1
ATOM 508 N N . ILE A 1 71 ? -10.241 9.201 2.153 1.00 96.69 71 ILE A N 1
ATOM 509 C CA . ILE A 1 71 ? -10.795 8.794 3.446 1.00 96.69 71 ILE A CA 1
ATOM 510 C C . ILE A 1 71 ? -12.204 8.271 3.189 1.00 96.69 71 ILE A C 1
ATOM 512 O O . ILE A 1 71 ? -13.035 8.988 2.631 1.00 96.69 71 ILE A O 1
ATOM 516 N N . ASP A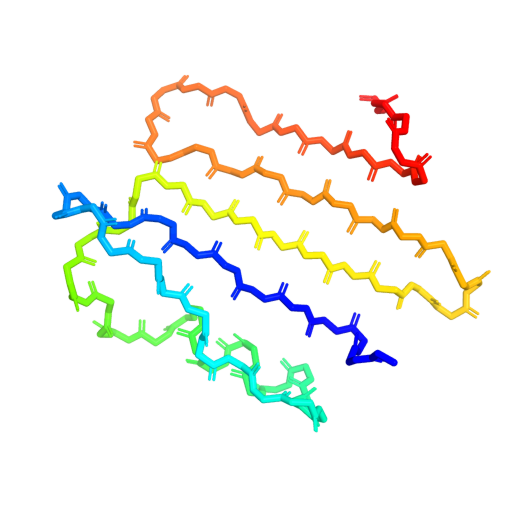 1 72 ? -12.460 7.014 3.545 1.00 95.44 72 ASP A N 1
ATOM 517 C CA . ASP A 1 72 ? -13.740 6.329 3.313 1.00 95.44 72 ASP A CA 1
ATOM 518 C C . ASP A 1 72 ? -14.221 6.473 1.852 1.00 95.44 72 ASP A C 1
ATOM 520 O O . ASP A 1 72 ? -15.381 6.766 1.558 1.00 95.44 72 ASP A O 1
ATOM 524 N N . GLY A 1 73 ? -13.277 6.337 0.914 1.00 95.06 73 GLY A N 1
ATOM 525 C CA . GLY A 1 73 ? -13.512 6.446 -0.529 1.00 95.06 73 GLY A CA 1
ATOM 526 C C . GLY A 1 73 ? -13.616 7.874 -1.080 1.00 95.06 73 GLY A C 1
ATOM 527 O O . GLY A 1 73 ? -13.654 8.040 -2.299 1.00 95.06 73 GLY A O 1
ATOM 528 N N . LYS A 1 74 ? -13.610 8.907 -0.231 1.00 97.06 74 LYS A N 1
ATOM 529 C CA . LYS A 1 74 ? -13.680 10.316 -0.649 1.00 97.06 74 LYS A CA 1
ATOM 530 C C . LYS A 1 74 ? -12.287 10.925 -0.731 1.00 97.06 74 LYS A C 1
ATOM 532 O O . LYS A 1 74 ? -11.528 10.826 0.227 1.00 97.06 74 LYS A O 1
ATOM 537 N N . SER A 1 75 ? -11.959 11.556 -1.857 1.00 94.81 75 SER A N 1
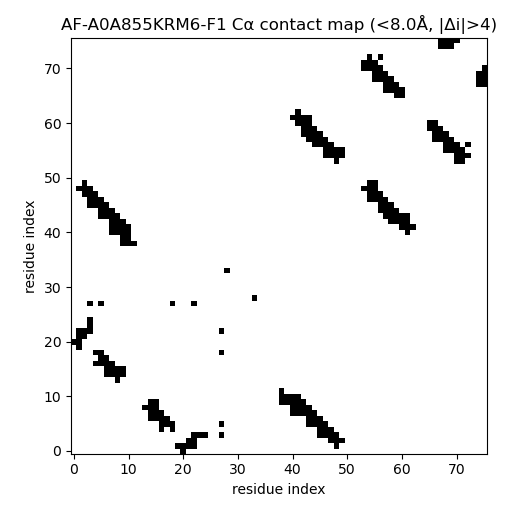ATOM 538 C CA . SER A 1 75 ? -10.707 12.309 -1.993 1.00 94.81 75 SER A CA 1
ATOM 539 C C . SER A 1 75 ? -10.651 13.472 -0.999 1.00 94.81 75 SER A C 1
ATOM 541 O O . SER A 1 75 ? -11.678 14.107 -0.748 1.00 94.81 75 SER A O 1
ATOM 543 N N . VAL A 1 76 ? -9.456 13.725 -0.465 1.00 92.06 76 VAL A N 1
ATOM 544 C CA . VAL A 1 76 ? -9.123 14.890 0.375 1.00 92.06 76 VAL A CA 1
ATOM 545 C C . VAL A 1 76 ? -8.441 15.958 -0.467 1.00 92.06 76 V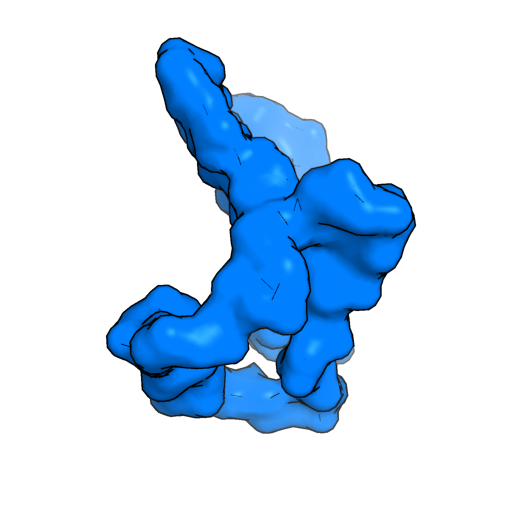AL A C 1
ATOM 547 O O . VAL A 1 76 ? -7.630 15.570 -1.341 1.00 92.06 76 VAL A O 1
#

Secondary structure (DSSP, 8-state):
--SEEEEEEBTTS-EE----TT--HHHHHHHHTSS---SPBSEEEEEEE-TTS-EEEEEEESSSSPPEEEETTEE-

Sequence (76 aa):
MPIITLAAPLVNGDLWDPLDAGASCEDVVALICGDDLRPPPTSLVIKVTTESGKLVELRIPNSGGKASVRIDGKSV

Solvent-accessible surface area (backbone atoms only — not comparable to full-atom values): 4502 Å² total; per-residue (Å²): 129,47,51,56,46,52,39,25,46,24,76,87,74,50,76,47,62,86,68,59,88,64,53,49,75,63,57,54,48,55,57,72,76,42,95,79,72,80,71,55,56,50,30,42,37,41,39,36,48,45,97,88,67,48,42,38,39,40,38,40,50,66,56,97,60,76,66,49,47,25,52,75,84,40,77,115

Foldseek 3Di:
DAQKWKWFQFPVRDIDTPDDRHDDPVNVCCVVVDDDDPPDGQKMWMWGQDPVRWIWIWIGGPDPDDIWIDINNHTD

Mean predicted aligned error: 4.48 Å